Protein AF-A0A2I0NXS0-F1 (afdb_monomer_lite)

Sequence (108 aa):
ISAIPIVTRFLPVPVTWDFAIVAVAVTGSLMNTFIKPVTYAEIGFSERRGGKIEDPLEGVGFFGRPETLLILGLGGLFGYIWVSIIIIAICTNLSAMERIMYLYRRFS

Secondary structure (DSSP, 8-state):
--PPPSSTTTS---THHHHHHHHHHHHHHHHHHHHHHHHHHHT----EETTEE--TTTT--S--HHHHHHHHHHHHHHT-HHHHHHHHHHHHHHHHHHHHHHHHHHH-

pLDDT: mean 80.79, std 11.06, range [46.22, 92.56]

Structure (mmCIF, N/CA/C/O backbone):
data_AF-A0A2I0NXS0-F1
#
_entry.id   AF-A0A2I0NXS0-F1
#
loop_
_atom_site.group_PDB
_atom_site.id
_atom_site.type_symbol
_atom_site.label_atom_id
_atom_site.label_alt_id
_atom_site.label_comp_id
_atom_site.label_asym_id
_atom_site.label_entity_id
_atom_site.label_seq_id
_atom_site.pdbx_PDB_ins_code
_atom_site.Cartn_x
_atom_site.Cartn_y
_atom_site.Cartn_z
_atom_site.occupancy
_atom_site.B_iso_or_equiv
_atom_site.auth_seq_id
_atom_site.auth_comp_id
_atom_site.auth_asym_id
_atom_site.auth_atom_id
_atom_site.pdbx_PDB_model_num
ATOM 1 N N . ILE A 1 1 ? 8.946 6.782 -23.739 1.00 47.00 1 ILE A N 1
ATOM 2 C CA . ILE A 1 1 ? 8.388 6.709 -22.367 1.00 47.00 1 ILE A CA 1
ATOM 3 C C . ILE A 1 1 ? 9.521 6.255 -21.458 1.00 47.00 1 ILE A C 1
ATOM 5 O O . ILE A 1 1 ? 10.022 5.157 -21.650 1.00 47.00 1 ILE A O 1
ATOM 9 N N . SER A 1 2 ? 9.996 7.134 -20.574 1.00 46.22 2 SER A N 1
ATOM 10 C CA . SER A 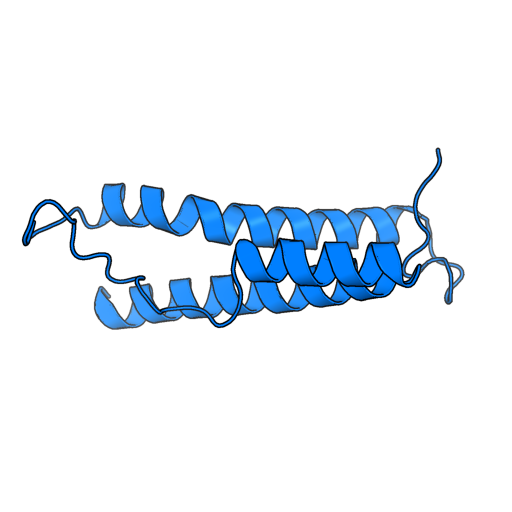1 2 ? 11.034 6.828 -19.580 1.00 46.22 2 SER A CA 1
ATOM 11 C C . SER A 1 2 ? 10.396 6.014 -18.451 1.00 46.22 2 SER A C 1
ATOM 13 O O . SER A 1 2 ? 9.878 6.582 -17.494 1.00 46.22 2 SER A O 1
ATOM 15 N N . ALA A 1 3 ? 10.310 4.693 -18.619 1.00 61.84 3 ALA A N 1
ATOM 16 C CA . ALA A 1 3 ? 9.904 3.785 -17.551 1.00 61.84 3 ALA A CA 1
ATOM 17 C C . ALA A 1 3 ? 11.168 3.264 -16.861 1.00 61.84 3 ALA A C 1
ATOM 19 O O . ALA A 1 3 ? 12.115 2.864 -17.538 1.00 61.84 3 ALA A O 1
ATOM 20 N N . ILE A 1 4 ? 11.196 3.289 -15.528 1.00 70.38 4 ILE A N 1
ATOM 21 C CA . ILE A 1 4 ? 12.264 2.647 -14.756 1.00 70.38 4 ILE A CA 1
ATOM 22 C C . ILE A 1 4 ? 12.107 1.137 -14.977 1.00 70.38 4 ILE A C 1
ATOM 24 O O . ILE A 1 4 ? 11.067 0.603 -14.593 1.00 70.38 4 ILE A O 1
ATOM 28 N N . PRO A 1 5 ? 13.079 0.448 -15.604 1.00 76.50 5 PRO A N 1
ATOM 29 C CA . PRO A 1 5 ? 12.964 -0.983 -15.841 1.00 76.50 5 PRO A CA 1
ATOM 30 C C . PRO A 1 5 ? 13.063 -1.721 -14.503 1.00 76.50 5 PRO A C 1
ATOM 32 O O . PRO A 1 5 ? 14.055 -1.569 -13.782 1.00 76.50 5 PRO A O 1
ATOM 35 N N . ILE A 1 6 ? 12.035 -2.506 -14.171 1.00 79.81 6 ILE A N 1
ATOM 36 C CA . ILE A 1 6 ? 11.969 -3.269 -12.915 1.00 79.81 6 ILE A CA 1
ATOM 37 C C . ILE A 1 6 ? 12.305 -4.732 -13.202 1.00 79.81 6 ILE A C 1
ATOM 39 O O . ILE A 1 6 ? 13.405 -5.191 -12.897 1.00 79.81 6 ILE A O 1
ATOM 43 N N . VAL A 1 7 ? 11.387 -5.453 -13.843 1.00 79.25 7 VAL A N 1
ATOM 44 C CA . VAL A 1 7 ? 11.544 -6.862 -14.233 1.00 79.25 7 VAL A CA 1
ATOM 45 C C . VAL A 1 7 ? 12.053 -6.973 -15.663 1.00 79.25 7 VAL A C 1
ATOM 47 O O . VAL A 1 7 ? 12.856 -7.862 -15.952 1.00 79.25 7 VAL A O 1
ATOM 50 N N . THR A 1 8 ? 11.706 -6.008 -16.520 1.00 80.88 8 THR A N 1
ATOM 51 C CA . THR A 1 8 ? 12.233 -5.900 -17.895 1.00 80.88 8 THR A CA 1
ATOM 52 C C . THR A 1 8 ? 13.767 -5.782 -17.933 1.00 80.88 8 THR A C 1
ATOM 54 O O . THR A 1 8 ? 14.395 -6.030 -18.957 1.00 80.88 8 THR A O 1
ATOM 57 N N . ARG A 1 9 ? 14.404 -5.433 -16.803 1.00 76.88 9 ARG A N 1
ATOM 58 C CA . ARG A 1 9 ? 15.868 -5.420 -16.649 1.00 76.88 9 ARG A CA 1
ATOM 59 C C . ARG A 1 9 ? 16.496 -6.818 -16.700 1.00 76.88 9 ARG A C 1
ATOM 61 O O . ARG A 1 9 ? 17.646 -6.940 -17.109 1.00 76.88 9 ARG A O 1
ATOM 68 N N . PHE A 1 10 ? 15.777 -7.840 -16.241 1.00 79.94 10 PHE A N 1
ATOM 69 C CA . PHE A 1 10 ? 16.307 -9.195 -16.056 1.00 79.94 10 PHE A CA 1
ATOM 70 C C . PHE A 1 10 ? 15.660 -10.219 -16.984 1.00 79.94 10 PHE A C 1
ATOM 72 O O . PHE A 1 10 ? 16.306 -11.192 -17.365 1.00 79.94 10 PHE A O 1
ATOM 79 N N . LEU A 1 11 ? 14.396 -10.008 -17.348 1.00 81.75 11 LEU A N 1
ATOM 80 C CA . LEU A 1 11 ? 13.643 -10.896 -18.222 1.00 81.75 11 LEU A CA 1
ATOM 81 C C . LEU A 1 11 ? 13.157 -10.121 -19.451 1.00 81.75 11 LEU A C 1
ATOM 83 O O . LEU A 1 11 ? 12.718 -8.979 -19.304 1.00 81.75 11 LEU A O 1
ATOM 87 N N . PRO A 1 12 ? 13.173 -10.725 -20.654 1.00 80.38 12 PRO A N 1
ATOM 88 C CA . PRO A 1 12 ? 12.619 -10.122 -21.863 1.00 80.38 12 PRO A CA 1
ATOM 89 C C . PRO A 1 12 ? 11.084 -10.208 -21.843 1.00 80.38 12 PRO A C 1
ATOM 91 O O . PRO A 1 12 ? 10.463 -10.903 -22.644 1.00 80.38 12 PRO A O 1
ATOM 94 N N . VAL A 1 13 ? 10.468 -9.538 -20.872 1.00 81.75 13 VAL A N 1
ATOM 95 C CA . VAL A 1 13 ? 9.016 -9.441 -20.712 1.00 81.75 13 VAL A CA 1
ATOM 96 C C . VAL A 1 13 ? 8.503 -8.107 -21.265 1.00 81.75 13 VAL A C 1
ATOM 98 O O . VAL A 1 13 ? 9.250 -7.129 -21.309 1.00 81.75 13 VAL A O 1
ATOM 101 N N . PRO A 1 14 ? 7.230 -8.029 -21.689 1.00 84.69 14 PRO A N 1
ATOM 102 C CA . PRO A 1 14 ? 6.626 -6.764 -22.093 1.00 84.69 14 PRO A CA 1
ATOM 103 C C . PRO A 1 14 ? 6.674 -5.709 -20.975 1.00 84.69 14 PRO A C 1
ATOM 105 O O . PRO A 1 14 ? 6.418 -6.021 -19.814 1.00 84.69 14 PRO A O 1
ATOM 108 N N . VAL A 1 15 ? 6.887 -4.438 -21.340 1.00 81.69 15 VAL A N 1
ATOM 109 C CA . VAL A 1 15 ? 6.967 -3.291 -20.403 1.00 81.69 15 VAL A CA 1
ATOM 110 C C . VAL A 1 15 ? 5.703 -3.139 -19.537 1.00 81.69 15 VAL A C 1
ATOM 112 O O . VAL A 1 15 ? 5.742 -2.557 -18.456 1.00 81.69 15 VAL A O 1
ATOM 115 N N . THR A 1 16 ? 4.573 -3.707 -19.967 1.00 84.94 16 THR A N 1
ATOM 116 C CA . THR A 1 16 ? 3.323 -3.760 -19.191 1.00 84.94 16 THR A CA 1
ATOM 117 C C . THR A 1 16 ? 3.488 -4.427 -17.824 1.00 84.94 16 THR A C 1
ATOM 119 O O . THR A 1 16 ? 2.756 -4.083 -16.899 1.00 84.94 16 THR A O 1
ATOM 122 N N . TRP A 1 17 ? 4.451 -5.339 -17.662 1.00 84.50 17 TRP A N 1
ATOM 123 C CA . TRP A 1 17 ? 4.736 -5.984 -16.377 1.00 84.50 17 TRP A CA 1
ATOM 124 C C . TRP A 1 17 ? 5.323 -5.023 -15.344 1.00 84.50 17 TRP A C 1
ATOM 126 O O . TRP A 1 17 ? 4.926 -5.063 -14.180 1.00 84.50 17 TRP A O 1
ATOM 136 N N . ASP A 1 18 ? 6.199 -4.109 -15.763 1.00 83.31 18 ASP A N 1
ATOM 137 C CA . ASP A 1 18 ? 6.742 -3.086 -14.865 1.00 83.31 18 ASP A CA 1
ATOM 138 C C . ASP A 1 18 ? 5.626 -2.141 -14.393 1.00 83.31 18 ASP A C 1
ATOM 140 O O . ASP A 1 18 ? 5.537 -1.819 -13.207 1.00 83.31 18 ASP A O 1
ATOM 144 N N . PHE A 1 19 ? 4.703 -1.775 -15.292 1.00 86.38 19 PHE A N 1
ATOM 145 C CA . PHE A 1 19 ? 3.510 -1.004 -14.930 1.00 86.38 19 PHE A CA 1
ATOM 146 C C . PHE A 1 19 ? 2.593 -1.752 -13.960 1.00 86.38 19 PHE A C 1
ATOM 148 O O . PHE A 1 19 ? 2.077 -1.137 -13.028 1.00 86.38 19 PHE A O 1
ATOM 155 N N . ALA A 1 20 ? 2.407 -3.062 -14.142 1.00 87.69 20 ALA A N 1
ATOM 156 C CA . ALA A 1 20 ? 1.594 -3.871 -13.239 1.00 87.69 20 ALA A CA 1
ATOM 157 C C . ALA A 1 20 ? 2.166 -3.876 -11.812 1.00 87.69 20 ALA A C 1
ATOM 159 O O . ALA A 1 20 ? 1.419 -3.715 -10.849 1.00 87.69 20 ALA A O 1
ATOM 160 N N . ILE A 1 21 ? 3.489 -3.980 -11.661 1.00 87.12 21 ILE A N 1
ATOM 161 C CA . ILE A 1 21 ? 4.151 -3.956 -10.345 1.00 87.12 21 ILE A CA 1
ATOM 162 C C . ILE A 1 21 ? 3.981 -2.597 -9.668 1.00 87.12 21 ILE A C 1
ATOM 164 O O . ILE A 1 21 ? 3.644 -2.528 -8.484 1.00 87.12 21 ILE A O 1
ATOM 168 N N . VAL A 1 22 ? 4.170 -1.511 -10.420 1.00 88.06 22 VAL A N 1
ATOM 169 C CA . VAL A 1 22 ? 3.936 -0.157 -9.905 1.00 88.06 22 VAL A CA 1
ATOM 170 C C . VAL A 1 22 ? 2.474 0.016 -9.498 1.00 88.06 22 VAL A C 1
ATOM 172 O O . VAL A 1 22 ? 2.206 0.545 -8.420 1.00 88.06 22 VAL A O 1
ATOM 175 N N . ALA A 1 23 ? 1.528 -0.470 -10.306 1.00 88.94 23 ALA A N 1
ATOM 176 C CA . ALA A 1 23 ? 0.109 -0.417 -9.978 1.00 88.94 23 ALA A CA 1
ATOM 177 C C . ALA A 1 23 ? -0.188 -1.153 -8.663 1.00 88.94 23 ALA A C 1
ATOM 179 O O . ALA A 1 23 ? -0.837 -0.581 -7.795 1.00 88.94 23 ALA A O 1
ATOM 180 N N . VAL A 1 24 ? 0.361 -2.355 -8.457 1.00 89.38 24 VAL A N 1
ATOM 181 C CA . VAL A 1 24 ? 0.207 -3.112 -7.201 1.00 89.38 24 VAL A CA 1
ATOM 182 C C . VAL A 1 24 ? 0.773 -2.349 -5.998 1.00 89.38 24 VAL A C 1
ATOM 184 O O . VAL A 1 24 ? 0.143 -2.321 -4.937 1.00 89.38 24 VAL A O 1
ATOM 187 N N . ALA A 1 25 ? 1.929 -1.696 -6.148 1.00 88.25 25 ALA A N 1
ATOM 188 C CA . ALA A 1 25 ? 2.511 -0.868 -5.091 1.00 88.25 25 ALA A CA 1
ATOM 189 C C . ALA A 1 25 ? 1.622 0.334 -4.739 1.00 88.25 25 ALA A C 1
ATOM 191 O O . ALA A 1 25 ? 1.385 0.622 -3.563 1.00 88.25 25 ALA A O 1
ATOM 192 N N . VAL A 1 26 ? 1.096 1.018 -5.757 1.00 88.56 26 VAL A N 1
ATOM 193 C CA . VAL A 1 26 ? 0.192 2.159 -5.579 1.00 88.56 26 VAL A CA 1
ATOM 194 C C . VAL A 1 26 ? -1.118 1.708 -4.938 1.00 88.56 26 VAL A C 1
ATOM 196 O O . VAL A 1 26 ? -1.550 2.314 -3.959 1.00 88.56 26 VAL A O 1
ATOM 199 N N . THR A 1 27 ? -1.719 0.619 -5.416 1.00 89.44 27 THR A N 1
ATOM 200 C CA . T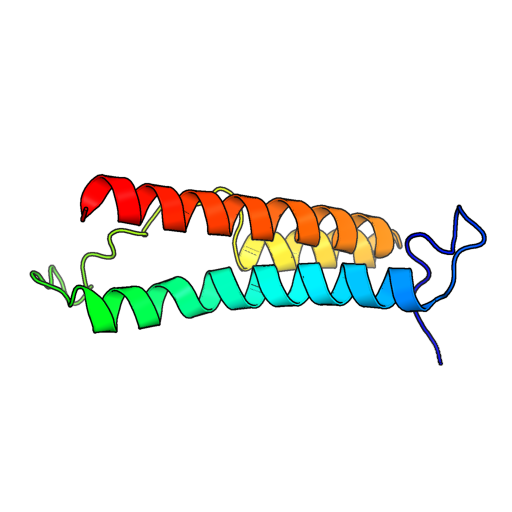HR A 1 27 ? -2.945 0.055 -4.842 1.00 89.44 27 THR A CA 1
ATOM 201 C C . THR A 1 27 ? -2.756 -0.303 -3.370 1.00 89.44 27 THR A C 1
ATOM 203 O O . THR A 1 27 ? -3.579 0.099 -2.549 1.00 89.44 27 THR A O 1
ATOM 206 N N . GLY A 1 28 ? -1.657 -0.970 -3.002 1.00 85.94 28 GLY A N 1
ATOM 207 C CA . GLY A 1 28 ? -1.348 -1.289 -1.604 1.00 85.94 28 GLY A CA 1
ATOM 208 C C . GLY A 1 28 ? -1.172 -0.039 -0.731 1.00 85.94 28 GLY A C 1
ATOM 209 O O . GLY A 1 28 ? -1.681 0.028 0.391 1.00 85.94 28 GLY A O 1
ATOM 210 N N . SER A 1 29 ? -0.505 0.996 -1.246 1.00 87.00 29 SER A N 1
ATOM 211 C CA . SER A 1 29 ? -0.336 2.277 -0.542 1.00 87.00 29 SER A CA 1
ATOM 212 C C . SER A 1 29 ? -1.669 3.006 -0.313 1.00 87.00 29 SER A C 1
ATOM 214 O O . SER A 1 29 ? -1.944 3.501 0.790 1.00 87.00 29 SER A O 1
ATOM 216 N N . LEU A 1 30 ? -2.531 3.025 -1.334 1.00 89.50 30 LEU A N 1
ATOM 217 C CA . LEU A 1 30 ? -3.869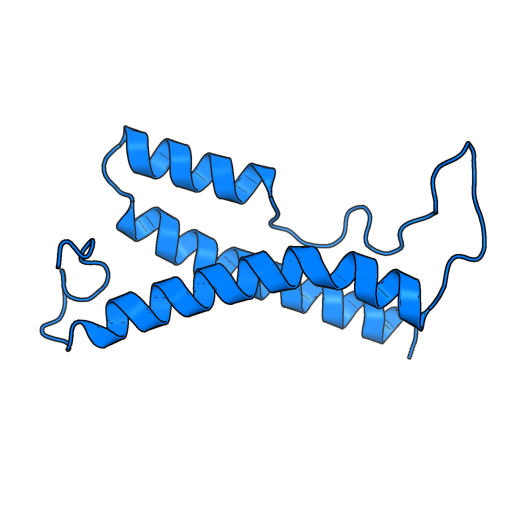 3.605 -1.248 1.00 89.50 30 LEU A CA 1
ATOM 218 C C . LEU A 1 30 ? -4.748 2.819 -0.274 1.00 89.50 30 LEU A C 1
ATOM 220 O O . LEU A 1 30 ? -5.379 3.432 0.584 1.00 89.50 30 LEU A O 1
ATOM 224 N N . MET A 1 31 ? -4.725 1.485 -0.327 1.00 88.19 31 MET A N 1
ATOM 225 C CA . MET A 1 31 ? -5.480 0.628 0.592 1.00 88.19 31 MET A CA 1
ATOM 226 C C . MET A 1 31 ? -5.130 0.931 2.054 1.00 88.19 31 MET A C 1
ATOM 228 O O . MET A 1 31 ? -6.010 1.175 2.879 1.00 88.19 31 MET A O 1
ATOM 232 N N . ASN A 1 32 ? -3.834 1.034 2.360 1.00 86.75 32 ASN A N 1
ATOM 233 C CA . ASN A 1 32 ? -3.357 1.393 3.696 1.00 86.75 32 ASN A CA 1
ATOM 234 C C . ASN A 1 32 ? -3.813 2.779 4.168 1.00 86.75 32 ASN A C 1
ATOM 236 O O . ASN A 1 32 ? -3.865 3.021 5.374 1.00 86.75 32 ASN A O 1
ATOM 240 N N . THR A 1 33 ? -4.114 3.689 3.242 1.00 86.50 33 THR A N 1
ATOM 241 C CA . THR A 1 33 ? -4.627 5.025 3.557 1.00 86.50 33 THR A CA 1
ATOM 242 C C . THR A 1 33 ? -6.146 5.021 3.726 1.00 86.50 33 THR A C 1
ATOM 244 O O . THR A 1 33 ? -6.646 5.637 4.664 1.00 86.50 33 THR A O 1
ATOM 247 N N . PHE A 1 34 ? -6.878 4.322 2.856 1.00 88.38 34 PHE A N 1
ATOM 248 C CA . PHE A 1 34 ? -8.343 4.319 2.854 1.00 88.38 34 PHE A CA 1
ATOM 249 C C . PHE A 1 34 ? -8.968 3.407 3.909 1.00 88.38 34 PHE A C 1
ATOM 251 O O . PHE A 1 34 ? -10.105 3.650 4.306 1.00 88.38 34 PHE A O 1
ATOM 258 N N . ILE A 1 35 ? -8.238 2.417 4.427 1.00 85.75 35 ILE A N 1
ATOM 259 C CA . ILE A 1 35 ? -8.790 1.507 5.437 1.00 85.75 35 ILE A CA 1
ATOM 260 C C . ILE A 1 35 ? -9.275 2.246 6.690 1.00 85.75 35 ILE A C 1
ATOM 262 O O . ILE A 1 35 ? -10.329 1.917 7.217 1.00 85.75 35 ILE A O 1
ATOM 266 N N . LYS A 1 36 ? -8.571 3.298 7.125 1.00 82.50 36 LYS A N 1
ATOM 267 C CA . LYS A 1 36 ? -8.946 4.087 8.307 1.00 82.50 36 LYS A CA 1
ATOM 268 C C . LYS A 1 36 ? -10.270 4.846 8.135 1.00 82.50 36 LYS A C 1
ATOM 270 O O . LYS A 1 36 ? -11.178 4.589 8.919 1.00 82.50 36 LYS A O 1
ATOM 275 N N . PRO A 1 37 ? -10.440 5.736 7.132 1.00 85.38 37 PRO A N 1
ATOM 276 C CA . PRO A 1 37 ? -11.705 6.446 6.951 1.00 85.38 37 PRO A CA 1
ATOM 277 C C . PRO A 1 37 ? -12.883 5.503 6.681 1.00 85.38 37 PRO A C 1
ATOM 279 O O . PRO A 1 37 ? -13.974 5.776 7.169 1.00 85.38 37 PRO A O 1
ATOM 282 N N . VAL A 1 38 ? -12.671 4.385 5.971 1.00 86.56 38 VAL A N 1
ATOM 283 C CA . VAL A 1 38 ? -13.721 3.371 5.760 1.00 86.56 38 VAL A CA 1
ATOM 284 C C . VAL A 1 38 ? -14.112 2.709 7.082 1.00 86.56 38 VAL A C 1
ATOM 286 O O . VAL A 1 38 ? -15.290 2.652 7.410 1.00 86.56 38 VAL A O 1
ATOM 289 N N . THR A 1 39 ? -13.136 2.284 7.888 1.00 82.00 39 THR A N 1
ATOM 290 C CA . THR A 1 39 ? -13.394 1.667 9.201 1.00 82.00 39 THR A CA 1
ATOM 291 C C . THR A 1 39 ? -14.151 2.620 10.128 1.00 82.00 39 THR A C 1
ATOM 293 O O . THR A 1 39 ? -15.099 2.209 10.790 1.00 82.00 39 THR A O 1
ATOM 296 N N . TYR A 1 40 ? -13.786 3.905 10.144 1.00 79.50 40 TYR A N 1
ATOM 297 C CA . TYR A 1 40 ? -14.490 4.909 10.947 1.00 79.50 40 TYR A CA 1
ATOM 298 C C . TYR A 1 40 ? -15.917 5.184 10.466 1.00 79.50 40 TYR A C 1
ATOM 300 O O . TYR A 1 40 ? -16.757 5.551 11.283 1.00 79.50 40 TYR A O 1
ATOM 308 N N . ALA A 1 41 ? -16.189 5.044 9.166 1.00 81.44 41 ALA A N 1
ATOM 309 C CA . ALA A 1 41 ? -17.530 5.213 8.614 1.00 81.44 41 ALA A CA 1
ATOM 310 C C . ALA A 1 41 ? -18.437 4.012 8.927 1.00 81.44 41 ALA A C 1
ATOM 312 O O . ALA A 1 41 ? -19.599 4.211 9.266 1.00 81.44 41 ALA A O 1
ATOM 313 N N . GLU A 1 42 ? -17.900 2.793 8.843 1.00 80.12 42 GLU A N 1
ATOM 314 C CA . GLU A 1 42 ? -18.652 1.547 9.050 1.00 80.12 42 GLU A CA 1
ATOM 315 C C . GLU A 1 42 ? -18.892 1.238 10.533 1.00 80.12 42 GLU A C 1
ATOM 317 O O . GLU A 1 42 ? -20.018 0.992 10.957 1.00 80.12 42 GLU A O 1
ATOM 322 N N . ILE A 1 43 ? -17.830 1.248 11.341 1.00 74.31 43 ILE A N 1
ATOM 323 C CA . ILE A 1 43 ? -17.880 0.805 12.745 1.00 74.31 43 ILE A CA 1
ATOM 324 C C . ILE A 1 43 ? -18.211 1.982 13.679 1.00 74.31 43 ILE A C 1
ATOM 326 O O . ILE A 1 43 ? -18.649 1.798 14.815 1.00 74.31 43 ILE A O 1
ATOM 330 N N . GLY A 1 44 ? -18.027 3.215 13.200 1.00 64.56 44 GLY A N 1
ATOM 331 C CA . GLY A 1 44 ? -18.114 4.415 14.020 1.00 64.56 44 GLY A CA 1
ATOM 332 C C . GLY A 1 44 ? -16.952 4.527 15.010 1.00 64.56 44 GLY A C 1
ATOM 333 O O . GLY A 1 44 ? -15.928 3.853 14.908 1.00 64.56 44 GLY A O 1
ATOM 334 N N . PHE A 1 45 ? -17.108 5.415 15.985 1.00 62.69 45 PHE A N 1
ATOM 335 C CA . PHE A 1 45 ? -16.179 5.581 17.099 1.00 62.69 45 PHE A CA 1
ATOM 336 C C . PHE A 1 45 ? -16.982 5.736 18.388 1.00 62.69 45 PHE A C 1
ATOM 338 O O . PHE A 1 45 ? -17.786 6.661 18.507 1.00 62.69 45 PHE A O 1
ATOM 345 N N . SER A 1 46 ? -16.791 4.817 19.337 1.00 54.84 46 SER A N 1
ATOM 346 C CA . SER A 1 46 ? -17.576 4.767 20.577 1.00 54.84 46 SER A CA 1
ATOM 347 C C . SER A 1 46 ? -17.087 5.765 21.630 1.00 54.84 46 SER A C 1
ATOM 349 O O . SER A 1 46 ? -17.905 6.444 22.246 1.00 54.84 46 SER A O 1
ATOM 351 N N . GLU A 1 47 ? -15.769 5.899 21.821 1.00 57.12 47 GLU A N 1
ATOM 352 C CA . GLU A 1 47 ? -15.168 6.747 22.858 1.00 57.12 47 GLU A CA 1
ATOM 353 C C . GLU A 1 47 ? -14.121 7.711 22.269 1.00 57.12 47 GLU A C 1
ATOM 355 O O . GLU A 1 47 ? -13.249 7.337 21.483 1.00 57.12 47 GLU A O 1
ATOM 360 N N . ARG A 1 48 ? -14.198 8.990 22.663 1.00 56.09 48 ARG A N 1
ATOM 361 C CA . ARG A 1 48 ? -13.135 9.984 22.446 1.00 56.09 48 ARG A CA 1
ATOM 362 C C . ARG A 1 48 ? -12.444 10.233 23.780 1.00 56.09 48 ARG A C 1
ATOM 364 O O . ARG A 1 48 ? -12.989 10.947 24.622 1.00 56.09 48 ARG A O 1
ATOM 371 N N . ARG A 1 49 ? -11.239 9.699 23.977 1.00 54.69 49 ARG A N 1
ATOM 372 C CA . ARG A 1 49 ? -10.417 10.015 25.156 1.00 54.69 49 ARG A CA 1
ATOM 373 C C . ARG A 1 49 ? -9.395 11.091 24.806 1.00 54.69 49 ARG A C 1
ATOM 375 O O . ARG A 1 49 ? -8.584 10.934 23.900 1.00 54.69 49 ARG A O 1
ATOM 382 N N . GLY A 1 50 ? -9.448 12.223 25.511 1.00 54.53 50 GLY A N 1
ATOM 383 C CA . GLY A 1 50 ? -8.464 13.304 25.354 1.00 54.53 50 GLY A CA 1
ATOM 384 C C . GLY A 1 50 ? -8.445 13.966 23.969 1.00 54.53 50 GLY A C 1
ATOM 385 O O . GLY A 1 50 ? -7.398 14.428 23.528 1.00 54.53 50 GLY A O 1
ATOM 386 N N . GLY A 1 51 ? -9.577 13.983 23.256 1.00 60.00 51 GLY A N 1
ATOM 387 C CA . GLY A 1 51 ? -9.676 14.582 21.918 1.00 60.00 51 GLY A CA 1
ATOM 388 C C . GLY A 1 51 ? -9.128 13.714 20.779 1.00 60.00 51 GLY A C 1
ATOM 389 O O . GLY A 1 51 ? -9.208 14.127 19.623 1.00 60.00 51 GLY A O 1
ATOM 390 N N . LYS A 1 52 ? -8.630 12.506 21.077 1.00 57.84 52 LYS A N 1
ATOM 391 C CA . LYS A 1 52 ? -8.307 11.479 20.082 1.00 57.84 52 LYS A CA 1
ATOM 392 C C . LYS A 1 52 ? -9.408 10.418 20.065 1.00 57.84 52 LYS A C 1
ATOM 394 O O . LYS A 1 52 ? -9.952 10.050 21.105 1.00 57.84 52 LYS A O 1
ATOM 399 N N . ILE A 1 53 ? -9.776 9.989 18.865 1.00 63.03 53 ILE A N 1
ATOM 400 C CA . ILE A 1 53 ? -10.640 8.826 18.653 1.00 63.03 53 ILE A CA 1
ATOM 401 C C . ILE A 1 53 ? -9.777 7.592 18.939 1.00 63.03 53 ILE A C 1
ATOM 403 O O . ILE A 1 53 ? -8.649 7.553 18.451 1.00 63.03 53 ILE A O 1
ATOM 407 N N . GLU A 1 54 ? -10.263 6.625 19.722 1.00 64.69 54 GLU A N 1
ATOM 408 C CA . GLU A 1 54 ? -9.583 5.326 19.832 1.00 64.69 54 GLU A CA 1
ATOM 409 C C . GLU A 1 54 ? -9.631 4.632 18.463 1.00 64.69 54 GLU A C 1
ATOM 411 O O . GLU A 1 54 ? -10.682 4.166 18.024 1.00 64.69 54 GLU A O 1
ATOM 416 N N . ASP A 1 55 ? -8.501 4.631 17.752 1.00 69.38 55 ASP A N 1
ATOM 417 C CA . ASP A 1 55 ? -8.364 3.980 16.451 1.00 69.38 55 ASP A CA 1
ATOM 418 C C . ASP A 1 55 ? -8.021 2.497 16.678 1.00 69.38 55 ASP A C 1
ATOM 420 O O . ASP A 1 55 ? -6.923 2.195 17.152 1.00 69.38 55 ASP A O 1
ATOM 424 N N . PRO A 1 56 ? -8.912 1.544 16.333 1.00 66.94 56 PRO A N 1
ATOM 425 C CA . PRO A 1 56 ? -8.640 0.117 16.510 1.00 66.94 56 PRO A CA 1
ATOM 426 C C . PRO A 1 56 ? -7.458 -0.366 15.655 1.00 66.94 56 PRO A C 1
ATOM 428 O O . PRO A 1 56 ? -6.937 -1.455 15.881 1.00 66.94 56 PRO A O 1
ATOM 431 N N . LEU A 1 57 ? -7.029 0.427 14.669 1.00 70.00 57 LEU A N 1
ATOM 432 C CA . LEU A 1 57 ? -5.881 0.154 13.811 1.00 70.00 57 LEU A CA 1
ATOM 433 C C . LEU A 1 57 ? -4.605 0.879 14.274 1.00 70.00 57 LEU A C 1
ATOM 435 O O . LEU A 1 57 ? -3.580 0.793 13.586 1.00 70.00 57 LEU A O 1
ATOM 439 N N . GLU A 1 58 ? -4.626 1.609 15.396 1.00 67.62 58 GLU A N 1
ATOM 440 C CA . GLU A 1 58 ? -3.436 2.274 15.935 1.00 67.62 58 GLU A CA 1
ATOM 441 C C . GLU A 1 58 ? -2.429 1.218 16.415 1.00 67.62 58 GLU A C 1
ATOM 443 O O . GLU A 1 58 ? -2.631 0.535 17.414 1.00 67.62 58 GLU A O 1
ATOM 448 N N . GLY A 1 59 ? -1.349 1.039 15.648 1.00 71.44 59 GLY A N 1
ATOM 449 C CA . GLY A 1 59 ? -0.338 0.004 15.894 1.00 71.44 59 GLY A CA 1
ATOM 450 C C . GLY A 1 59 ? -0.553 -1.314 15.139 1.00 71.44 59 GLY A C 1
ATOM 451 O O . GLY A 1 59 ? 0.222 -2.246 15.341 1.00 71.44 59 GLY A O 1
ATOM 452 N N . VAL A 1 60 ? -1.550 -1.404 14.247 1.00 75.56 60 VAL A N 1
ATOM 453 C CA . VAL A 1 60 ? -1.777 -2.590 13.403 1.00 75.56 60 VAL A CA 1
ATOM 454 C C . VAL A 1 60 ? -1.193 -2.386 11.999 1.00 75.56 60 VAL A C 1
ATOM 456 O O . VAL A 1 60 ? -1.521 -1.430 11.286 1.00 75.56 60 VAL A O 1
ATOM 459 N N . GLY A 1 61 ? -0.355 -3.332 11.576 1.00 72.44 61 GLY A N 1
ATOM 460 C CA . GLY A 1 61 ? 0.294 -3.373 10.264 1.00 72.44 61 GLY A CA 1
ATOM 461 C C . GLY A 1 61 ? 1.784 -3.041 10.334 1.00 72.44 61 GLY A C 1
ATOM 462 O O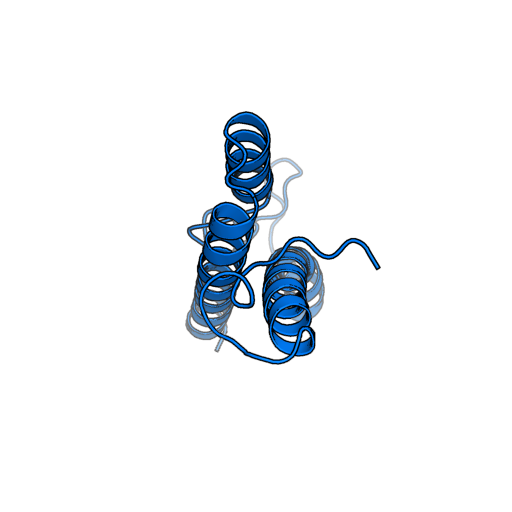 . GLY A 1 61 ? 2.172 -1.993 10.850 1.00 72.44 61 GLY A O 1
ATOM 463 N N . PHE A 1 62 ? 2.612 -3.926 9.779 1.00 80.88 62 PHE A N 1
ATOM 464 C CA . PHE A 1 62 ? 4.078 -3.819 9.804 1.00 80.88 62 PHE A CA 1
ATOM 465 C C . PHE A 1 62 ? 4.651 -2.654 8.974 1.00 80.88 62 PHE A C 1
ATOM 467 O O . PHE A 1 62 ? 5.760 -2.190 9.231 1.00 80.88 62 PHE A O 1
ATOM 474 N N . PHE A 1 63 ? 3.920 -2.188 7.956 1.00 81.50 63 PHE A N 1
ATOM 475 C CA . PHE A 1 63 ? 4.436 -1.230 6.975 1.00 81.50 63 PHE A CA 1
ATOM 476 C C . PHE A 1 63 ? 3.440 -0.106 6.679 1.00 81.50 63 PHE A C 1
ATOM 478 O O . PHE A 1 63 ? 2.246 -0.357 6.474 1.00 81.50 63 PHE A O 1
ATOM 485 N N . GLY A 1 64 ? 3.918 1.137 6.632 1.00 80.81 64 GLY A N 1
ATOM 486 C CA . GLY A 1 64 ? 3.079 2.321 6.516 1.00 80.81 64 GLY A CA 1
ATOM 487 C C . GLY A 1 64 ? 3.683 3.438 5.664 1.00 80.81 64 GLY A C 1
ATOM 488 O O . GLY A 1 64 ? 4.456 3.227 4.725 1.00 80.81 64 GLY A O 1
ATOM 489 N N . ARG A 1 65 ? 3.233 4.661 5.952 1.00 83.44 65 ARG A N 1
ATOM 490 C CA . ARG A 1 65 ? 3.544 5.869 5.179 1.00 83.44 65 ARG A CA 1
ATOM 491 C C . ARG A 1 65 ? 4.994 6.350 5.356 1.00 83.44 65 ARG A C 1
ATOM 493 O O . ARG A 1 65 ? 5.638 6.571 4.328 1.00 83.44 65 ARG A O 1
ATOM 500 N N . PRO A 1 66 ? 5.526 6.524 6.583 1.00 85.94 66 PRO A N 1
ATOM 501 C CA . PRO A 1 66 ? 6.916 6.946 6.744 1.00 85.94 66 PRO A CA 1
ATOM 502 C C . PRO A 1 66 ? 7.901 5.886 6.232 1.00 85.94 66 PRO A C 1
ATOM 504 O O . PRO A 1 66 ? 8.903 6.242 5.617 1.00 85.94 66 PRO A O 1
ATOM 507 N N . GLU A 1 67 ? 7.590 4.598 6.383 1.00 88.44 67 GLU A N 1
ATOM 508 C CA . GLU A 1 67 ? 8.447 3.500 5.925 1.00 88.44 67 GLU A CA 1
ATOM 509 C C . GLU A 1 67 ? 8.526 3.455 4.395 1.00 88.44 67 GLU A C 1
ATOM 511 O O . GLU A 1 67 ? 9.610 3.309 3.833 1.00 88.44 67 GLU A O 1
ATOM 516 N N . THR A 1 68 ? 7.397 3.663 3.705 1.00 89.44 68 THR A N 1
ATOM 517 C CA . THR A 1 68 ? 7.363 3.745 2.234 1.00 89.44 68 THR A CA 1
ATOM 518 C C . THR A 1 68 ? 8.278 4.860 1.720 1.00 89.44 68 THR A C 1
ATOM 520 O O . THR A 1 68 ? 9.067 4.643 0.798 1.00 89.44 68 THR A O 1
ATOM 523 N N . LEU A 1 69 ? 8.201 6.048 2.330 1.00 89.81 69 LEU A N 1
ATOM 524 C CA . LEU A 1 69 ? 9.038 7.193 1.960 1.00 89.81 69 LEU A CA 1
ATOM 525 C C . LEU A 1 69 ? 10.518 6.933 2.246 1.00 89.81 69 LEU A C 1
ATOM 527 O O . LEU A 1 69 ? 11.365 7.296 1.433 1.00 89.81 69 LEU A O 1
ATOM 531 N N . LEU A 1 70 ? 10.827 6.274 3.363 1.00 91.75 70 LEU A N 1
ATOM 532 C CA . LEU A 1 70 ? 12.193 5.927 3.740 1.00 91.75 70 LEU A CA 1
ATOM 533 C C . LEU A 1 70 ? 12.806 4.943 2.735 1.00 91.75 70 LEU A C 1
ATOM 535 O O . LEU A 1 70 ? 13.891 5.200 2.214 1.00 91.75 70 LEU A O 1
ATOM 539 N N . ILE A 1 71 ? 12.099 3.861 2.393 1.00 92.25 71 ILE A N 1
ATOM 540 C CA . ILE A 1 71 ? 12.583 2.863 1.425 1.00 92.25 71 ILE A CA 1
ATOM 541 C C . ILE A 1 71 ? 12.765 3.474 0.035 1.00 92.25 71 ILE A C 1
ATOM 543 O O . ILE A 1 71 ? 13.742 3.167 -0.656 1.00 92.25 71 ILE A O 1
ATOM 547 N N . LEU A 1 72 ? 11.853 4.353 -0.381 1.00 90.50 72 LEU A N 1
ATOM 548 C CA . LEU A 1 72 ? 11.979 5.041 -1.660 1.00 90.50 72 LEU A CA 1
ATOM 549 C C . LEU A 1 72 ? 13.136 6.050 -1.652 1.00 90.50 72 LEU A C 1
ATOM 551 O O . LEU A 1 72 ? 13.896 6.102 -2.615 1.00 90.50 72 LEU A O 1
ATOM 555 N N . GLY A 1 73 ? 13.304 6.807 -0.566 1.00 91.19 73 GLY A N 1
ATOM 556 C CA . GLY A 1 73 ? 14.390 7.773 -0.401 1.00 91.19 73 GLY A CA 1
ATOM 557 C C . GLY A 1 73 ? 15.766 7.111 -0.406 1.00 91.19 73 GLY A C 1
ATOM 558 O O . GLY A 1 73 ? 16.649 7.541 -1.147 1.00 91.19 73 GLY A O 1
ATOM 559 N N . LEU A 1 74 ? 15.935 6.015 0.343 1.00 91.88 74 LEU A N 1
ATOM 560 C CA . LEU A 1 74 ? 17.169 5.225 0.320 1.00 91.88 74 LEU A CA 1
ATOM 561 C C . LEU A 1 74 ? 17.410 4.611 -1.065 1.00 91.88 74 LEU A C 1
ATOM 563 O O . LEU A 1 74 ? 18.508 4.721 -1.605 1.00 91.88 74 LEU A O 1
ATOM 567 N N . GLY A 1 75 ? 16.382 4.027 -1.684 1.00 89.44 75 GLY A N 1
ATOM 568 C CA . GLY A 1 75 ? 16.487 3.481 -3.039 1.00 89.44 75 GLY A CA 1
ATOM 569 C C . GLY A 1 75 ? 16.880 4.519 -4.082 1.00 89.44 75 GLY A C 1
ATOM 570 O O . GLY A 1 75 ? 17.678 4.225 -4.968 1.00 89.44 75 GLY A O 1
ATOM 571 N N . GLY A 1 76 ? 16.353 5.738 -3.963 1.00 88.81 76 GLY A N 1
ATOM 572 C CA . GLY A 1 76 ? 16.724 6.870 -4.806 1.00 88.81 76 GLY A CA 1
ATOM 573 C C . GLY A 1 76 ? 18.175 7.294 -4.600 1.00 88.81 76 GLY A C 1
ATOM 574 O O . GLY A 1 76 ? 18.898 7.456 -5.579 1.00 88.81 76 GLY A O 1
ATOM 575 N N . LEU A 1 77 ? 18.621 7.399 -3.344 1.00 92.56 77 LEU A N 1
ATOM 576 C CA . LEU A 1 77 ? 19.986 7.804 -3.000 1.00 92.56 77 LEU A CA 1
ATOM 577 C C . LEU A 1 77 ? 21.042 6.816 -3.519 1.00 92.56 77 LEU A C 1
ATOM 579 O O . LEU A 1 77 ? 22.081 7.234 -4.023 1.00 92.56 77 LEU A O 1
ATOM 583 N N . PHE A 1 78 ? 20.769 5.513 -3.427 1.00 90.25 78 PHE A N 1
ATOM 584 C CA . PHE A 1 78 ? 21.690 4.464 -3.875 1.00 90.25 78 PHE A CA 1
ATOM 585 C C . PHE A 1 78 ? 21.477 4.025 -5.336 1.00 90.25 78 PHE A C 1
ATOM 587 O O . PHE A 1 78 ? 22.207 3.166 -5.825 1.00 90.25 78 PHE A O 1
ATOM 594 N N . GLY A 1 79 ? 20.486 4.579 -6.046 1.00 86.31 79 GLY A N 1
ATOM 595 C CA . GLY A 1 79 ? 20.181 4.225 -7.440 1.00 86.31 79 GLY A CA 1
ATOM 596 C C . GLY A 1 79 ? 19.461 2.878 -7.636 1.00 86.31 79 GLY A C 1
ATOM 597 O O . GLY A 1 79 ? 19.358 2.386 -8.760 1.00 86.31 79 GLY A O 1
ATOM 598 N N . TYR A 1 80 ? 18.922 2.281 -6.570 1.00 88.31 80 TYR A N 1
ATOM 599 C CA . TYR A 1 80 ? 18.210 0.994 -6.569 1.00 88.31 80 TYR A CA 1
ATOM 600 C C . TYR A 1 80 ? 16.683 1.149 -6.454 1.00 88.31 80 TYR A C 1
ATOM 602 O O . TYR A 1 80 ? 16.016 0.380 -5.765 1.00 88.31 80 TYR A O 1
ATOM 610 N N . ILE A 1 81 ? 16.103 2.122 -7.164 1.00 87.44 81 ILE A N 1
ATOM 611 C CA . ILE A 1 81 ? 14.658 2.429 -7.110 1.00 87.44 81 ILE A CA 1
ATOM 612 C C . ILE A 1 81 ? 13.789 1.204 -7.442 1.00 87.44 81 ILE A C 1
ATOM 614 O O . ILE A 1 81 ? 12.753 0.991 -6.819 1.00 87.44 81 ILE A O 1
ATOM 618 N N . TRP A 1 82 ? 14.222 0.369 -8.389 1.00 85.25 82 TRP A N 1
ATOM 619 C CA . TRP A 1 82 ? 13.494 -0.841 -8.778 1.00 85.25 82 TRP A CA 1
ATOM 620 C C . TRP A 1 82 ? 13.314 -1.827 -7.610 1.00 85.25 82 TRP A C 1
ATOM 622 O O . TRP A 1 82 ? 12.236 -2.397 -7.457 1.00 85.25 82 TRP A O 1
ATOM 632 N N . VAL A 1 83 ? 14.328 -1.971 -6.745 1.00 87.81 83 VAL A N 1
ATOM 633 C CA . VAL A 1 83 ? 14.260 -2.816 -5.540 1.00 87.81 83 VAL A CA 1
ATOM 634 C C . VAL A 1 83 ? 13.272 -2.221 -4.546 1.00 87.81 83 VAL A C 1
ATOM 636 O O . VAL A 1 83 ? 12.415 -2.930 -4.022 1.00 87.81 83 VAL A O 1
ATOM 639 N N . SER A 1 84 ? 13.345 -0.906 -4.331 1.00 90.00 84 SER A N 1
ATOM 640 C CA . SER A 1 84 ? 12.434 -0.197 -3.433 1.00 90.00 84 SER A CA 1
ATOM 641 C C . SER A 1 84 ? 10.974 -0.372 -3.834 1.00 90.00 84 SER A C 1
ATOM 643 O O . SER A 1 84 ? 10.148 -0.635 -2.967 1.00 90.00 84 SER A O 1
ATOM 645 N N . ILE A 1 85 ? 10.647 -0.290 -5.129 1.00 89.44 85 ILE A N 1
ATOM 646 C CA . ILE A 1 85 ? 9.270 -0.485 -5.609 1.00 89.44 85 ILE A CA 1
ATOM 647 C C . ILE A 1 85 ? 8.781 -1.909 -5.314 1.00 89.44 85 ILE A C 1
ATOM 649 O O . ILE A 1 85 ? 7.657 -2.067 -4.843 1.00 89.44 85 ILE A O 1
ATOM 653 N N . ILE A 1 86 ? 9.612 -2.934 -5.534 1.00 89.06 86 ILE A N 1
ATOM 654 C CA . ILE A 1 86 ? 9.249 -4.331 -5.240 1.00 89.06 86 ILE A CA 1
ATOM 655 C C . ILE A 1 86 ? 8.997 -4.521 -3.740 1.00 89.06 86 ILE A C 1
ATOM 657 O O . ILE A 1 86 ? 7.980 -5.101 -3.356 1.00 89.06 86 ILE A O 1
ATOM 661 N N . ILE A 1 87 ? 9.886 -3.998 -2.888 1.00 89.88 87 ILE A N 1
ATOM 662 C CA . ILE A 1 87 ? 9.728 -4.088 -1.431 1.00 89.88 87 ILE A CA 1
ATOM 663 C C . ILE A 1 87 ? 8.441 -3.386 -0.995 1.00 89.88 87 ILE A C 1
ATOM 665 O O . ILE A 1 87 ? 7.638 -3.967 -0.268 1.00 89.88 87 ILE A O 1
ATOM 669 N N . ILE A 1 88 ? 8.202 -2.165 -1.481 1.00 91.19 88 ILE A N 1
ATOM 670 C CA . ILE A 1 88 ? 6.985 -1.406 -1.177 1.00 91.19 88 ILE A CA 1
ATOM 671 C C . ILE A 1 88 ? 5.749 -2.187 -1.627 1.00 91.19 88 ILE A C 1
ATOM 673 O O . ILE A 1 88 ? 4.800 -2.297 -0.851 1.00 91.19 88 ILE A O 1
ATOM 677 N N . ALA A 1 89 ? 5.752 -2.766 -2.831 1.00 89.38 89 ALA A N 1
ATOM 678 C CA . ALA A 1 89 ? 4.632 -3.555 -3.335 1.00 89.38 89 ALA A CA 1
ATOM 679 C C . ALA A 1 89 ? 4.287 -4.715 -2.398 1.00 89.38 89 ALA A C 1
ATOM 681 O O . ALA A 1 89 ? 3.127 -4.890 -2.036 1.00 89.38 89 ALA A O 1
ATOM 682 N N . ILE A 1 90 ? 5.283 -5.473 -1.950 1.00 90.56 90 ILE A N 1
ATOM 683 C CA . ILE A 1 90 ? 5.060 -6.631 -1.081 1.00 90.56 90 ILE A CA 1
ATOM 684 C C . ILE A 1 90 ? 4.632 -6.179 0.323 1.00 90.56 90 ILE A C 1
ATOM 686 O O . ILE A 1 90 ? 3.587 -6.598 0.821 1.00 90.56 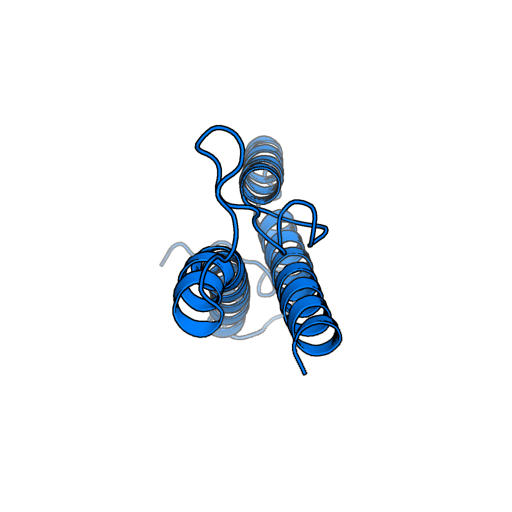90 ILE A O 1
ATOM 690 N N . CYS A 1 91 ? 5.398 -5.286 0.952 1.00 90.69 91 CYS A N 1
ATOM 691 C CA . CYS A 1 91 ? 5.181 -4.890 2.342 1.00 90.69 91 CYS A CA 1
ATOM 692 C C . CYS A 1 91 ? 3.872 -4.119 2.542 1.00 90.69 91 CYS A C 1
ATOM 694 O O . CYS A 1 91 ? 3.171 -4.354 3.525 1.00 90.69 91 CYS A O 1
ATOM 696 N N . THR A 1 92 ? 3.503 -3.224 1.618 1.00 89.81 92 THR A N 1
ATOM 697 C CA . THR A 1 92 ? 2.241 -2.474 1.738 1.00 89.81 92 THR A CA 1
ATOM 698 C C . THR A 1 92 ? 1.022 -3.378 1.581 1.00 89.81 92 THR A C 1
ATOM 700 O O . THR A 1 92 ? 0.068 -3.230 2.342 1.00 89.81 92 THR A O 1
ATOM 703 N N . ASN A 1 93 ? 1.047 -4.337 0.651 1.00 87.81 93 ASN A N 1
ATOM 704 C CA . ASN A 1 93 ? -0.072 -5.261 0.458 1.00 87.81 93 ASN A CA 1
ATOM 705 C C . ASN A 1 93 ? -0.200 -6.261 1.619 1.00 87.81 93 ASN A C 1
ATOM 707 O O . ASN A 1 93 ? -1.315 -6.520 2.070 1.00 87.81 93 ASN A O 1
ATOM 711 N N . LEU A 1 94 ? 0.918 -6.763 2.159 1.00 88.81 94 LEU A N 1
ATOM 712 C CA . LEU A 1 94 ? 0.908 -7.599 3.366 1.00 88.81 94 LEU A CA 1
ATOM 713 C C . LEU A 1 94 ? 0.354 -6.839 4.579 1.00 88.81 94 LEU A C 1
ATOM 715 O O . LEU A 1 94 ? -0.579 -7.315 5.219 1.00 88.81 94 LEU A O 1
ATOM 719 N N . SER A 1 95 ? 0.847 -5.624 4.835 1.00 88.19 95 SER A N 1
ATOM 720 C CA . SER A 1 95 ? 0.363 -4.768 5.929 1.00 88.19 95 SER A CA 1
ATOM 721 C C . SER A 1 95 ? -1.136 -4.452 5.799 1.00 88.19 95 SER A C 1
ATOM 723 O O . SER A 1 95 ? -1.878 -4.474 6.782 1.00 88.19 95 SER A O 1
ATOM 725 N N . ALA A 1 96 ? -1.622 -4.230 4.572 1.00 87.44 96 ALA A N 1
ATOM 726 C CA . ALA A 1 96 ? -3.047 -4.029 4.325 1.00 87.44 96 ALA A CA 1
ATOM 727 C C . ALA A 1 96 ? -3.872 -5.283 4.670 1.00 87.44 96 ALA A C 1
ATOM 729 O O . ALA A 1 96 ? -4.911 -5.166 5.321 1.00 87.44 96 ALA A O 1
ATOM 730 N N . MET A 1 97 ? -3.402 -6.477 4.292 1.00 88.06 97 MET A N 1
ATOM 731 C CA . MET A 1 97 ? -4.064 -7.738 4.647 1.00 88.06 97 MET A CA 1
ATOM 732 C C . MET A 1 97 ? -4.096 -7.979 6.160 1.00 88.06 97 MET A C 1
ATOM 734 O O . MET A 1 97 ? -5.132 -8.398 6.675 1.00 88.06 97 MET A O 1
ATOM 738 N N . GLU A 1 98 ? -3.016 -7.675 6.884 1.00 87.88 98 GLU A N 1
ATOM 739 C CA . GLU A 1 98 ? -2.976 -7.781 8.352 1.00 87.88 98 GLU A CA 1
ATOM 740 C C . GLU A 1 98 ? -4.064 -6.925 9.007 1.00 87.88 98 GLU A C 1
ATOM 742 O O . GLU A 1 98 ? -4.782 -7.394 9.892 1.00 87.88 98 GLU A O 1
ATOM 747 N N . ARG A 1 99 ? -4.235 -5.686 8.534 1.00 87.62 99 ARG A N 1
ATOM 748 C CA . ARG A 1 99 ? -5.267 -4.774 9.043 1.00 87.62 99 ARG A CA 1
ATOM 749 C C . ARG A 1 99 ? -6.677 -5.279 8.755 1.00 87.62 99 ARG A C 1
ATOM 751 O O . ARG A 1 99 ? -7.521 -5.242 9.647 1.00 87.62 99 ARG A O 1
ATOM 758 N N . ILE A 1 100 ? -6.928 -5.787 7.546 1.00 85.88 100 ILE A N 1
ATOM 759 C CA . ILE A 1 100 ? -8.228 -6.377 7.187 1.00 85.88 100 ILE A CA 1
ATOM 760 C C . ILE A 1 100 ? -8.520 -7.594 8.073 1.00 85.88 100 ILE A C 1
ATOM 762 O O . ILE A 1 100 ? -9.611 -7.706 8.627 1.00 85.88 100 ILE A O 1
ATOM 766 N N . MET A 1 101 ? -7.541 -8.485 8.258 1.00 86.56 101 MET A N 1
ATOM 767 C CA . MET A 1 101 ? -7.701 -9.678 9.090 1.00 86.56 101 MET A CA 1
ATOM 768 C C . MET A 1 101 ? -7.936 -9.323 10.563 1.00 86.56 101 MET A C 1
ATOM 770 O O . MET A 1 101 ? -8.764 -9.956 11.217 1.00 86.56 101 MET A O 1
ATOM 774 N N . TYR A 1 102 ? -7.240 -8.312 11.087 1.00 86.75 102 TYR A N 1
ATOM 775 C CA . TYR A 1 102 ? -7.449 -7.822 12.448 1.00 86.75 102 TYR A CA 1
ATOM 776 C C . TYR A 1 102 ? -8.878 -7.305 12.648 1.00 86.75 102 TYR A C 1
ATOM 778 O O . TYR A 1 102 ? -9.548 -7.718 13.596 1.00 86.75 102 TYR A O 1
ATOM 786 N N . LEU A 1 103 ? -9.368 -6.462 11.732 1.00 82.81 103 LEU A N 1
ATOM 787 C CA . LEU A 1 103 ? -10.738 -5.946 11.788 1.00 82.81 103 LEU A CA 1
ATOM 788 C C . LEU A 1 103 ? -11.763 -7.075 11.707 1.00 82.81 103 LEU A C 1
ATOM 790 O O . LEU A 1 103 ? -12.680 -7.115 12.524 1.00 82.81 103 LEU A O 1
ATOM 794 N N . TYR A 1 104 ? -11.562 -8.025 10.790 1.00 83.50 104 TYR A N 1
ATOM 795 C CA . TYR A 1 104 ? -12.439 -9.184 10.653 1.00 83.50 104 TYR A CA 1
ATOM 796 C C . TYR A 1 104 ? -12.509 -9.996 11.951 1.00 83.50 104 TYR A C 1
ATOM 798 O O . TYR A 1 104 ? -13.590 -10.332 12.406 1.00 83.50 104 TYR A O 1
ATOM 806 N N . ARG A 1 105 ? -11.376 -10.265 12.612 1.00 82.38 105 ARG A N 1
ATOM 807 C CA . ARG A 1 105 ? -11.368 -11.039 13.869 1.00 82.38 105 ARG A CA 1
ATOM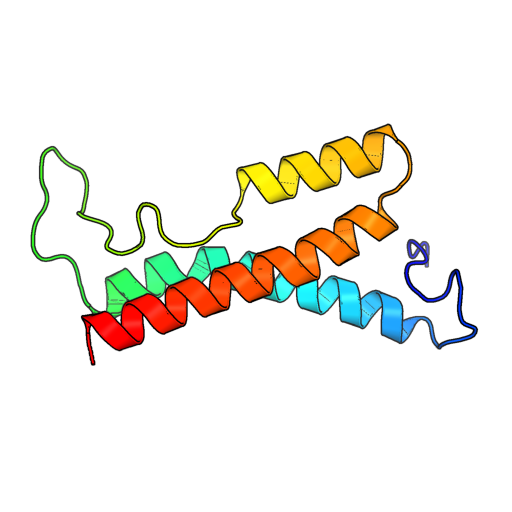 808 C C . ARG A 1 105 ? -11.939 -10.285 15.070 1.00 82.38 105 ARG A C 1
ATOM 810 O O . ARG A 1 105 ? -12.307 -10.928 16.048 1.00 82.38 105 ARG A O 1
ATOM 817 N N . ARG A 1 106 ? -11.915 -8.950 15.055 1.00 79.19 106 ARG A N 1
ATOM 818 C CA . ARG A 1 106 ? -12.353 -8.125 16.189 1.00 79.19 106 ARG A CA 1
ATOM 819 C C . ARG A 1 106 ? -13.835 -7.754 16.117 1.00 79.19 106 ARG A C 1
ATOM 821 O O . ARG A 1 106 ? -14.429 -7.562 17.175 1.00 79.19 106 ARG A O 1
ATOM 828 N N . PHE A 1 107 ? -14.392 -7.634 14.912 1.00 70.88 107 PHE A N 1
ATOM 829 C CA . PHE A 1 107 ? -15.738 -7.101 14.677 1.00 70.88 107 PHE A CA 1
ATOM 830 C C . PHE A 1 107 ? -16.681 -8.036 13.892 1.00 70.88 107 PHE A C 1
ATOM 832 O O . PHE A 1 107 ? -17.837 -7.664 13.702 1.00 70.88 107 PHE A O 1
ATOM 839 N N . SER A 1 108 ? -16.227 -9.223 13.458 1.00 58.69 108 SER A N 1
ATOM 840 C CA . SER A 1 108 ? -17.089 -10.319 12.970 1.00 58.69 108 SER A CA 1
ATOM 841 C C . SER A 1 108 ? -17.340 -11.356 14.055 1.00 58.69 108 SER A C 1
ATOM 843 O O . SER A 1 108 ? -18.394 -12.018 13.934 1.00 58.69 108 SER A O 1
#

Foldseek 3Di:
DPQDDQCVVPDVDPPVVSVVLLVLLVVLQVLQVVVQVVCCVVVNADDDDPNDGPRLCVVQFPDHDVNLVVLCVVCVVVVNNSVSSNCSSVRSNRRSVRSVVSCVVPPD

Radius of gyration: 17.11 Å; chains: 1; bounding box: 40×26×48 Å